Protein AF-A0A269XM81-F1 (afdb_monomer)

Organism: NCBI:txid152332

InterPro domains:
  IPR013749 Pyridoxamine kinase/Phosp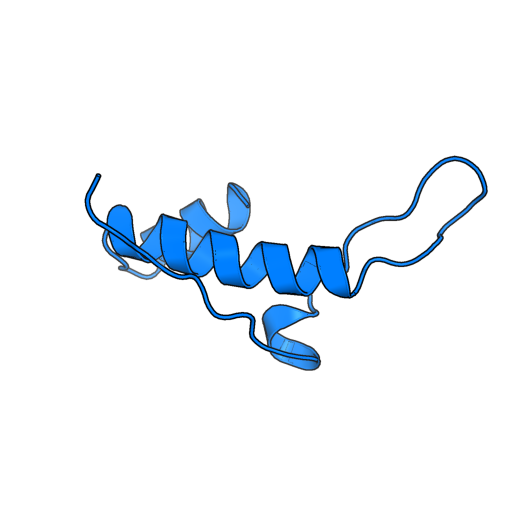homethylpyrimidine kinase [PF08543] (1-44)
  IPR029056 Ribokinase-like [G3DSA:3.40.1190.20] (1-61)
  IPR029056 Ribokinase-like [SSF53613] (1-51)

Secondary structure (DSSP, 8-state):
-HHHHHHHHHTT--HHHHHHHHHHHHHHHHHT----SSS-----TTHHHHT----------

Solvent-accessible surface area (backbone atoms only — not comparable to full-atom values): 3524 Å² total; per-residue (Å²): 78,70,70,46,24,54,51,34,40,75,71,69,39,54,76,70,55,10,49,51,51,13,48,20,39,38,48,21,7,53,75,56,37,48,82,74,57,100,86,50,53,56,58,28,88,58,25,35,86,73,74,42,81,40,90,74,92,85,77,92,129

Radius of gyration: 12.9 Å; Cα contacts (8 Å, |Δi|>4): 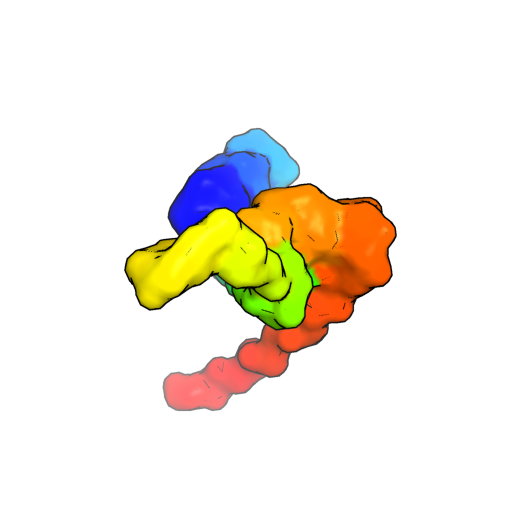73; chains: 1; bounding box: 32×28×26 Å

Structure (mmCIF, N/CA/C/O backbone):
data_AF-A0A269XM81-F1
#
_entry.id   AF-A0A269XM81-F1
#
loop_
_atom_site.group_PDB
_atom_site.id
_atom_site.type_symbol
_atom_site.label_atom_id
_atom_site.label_alt_id
_atom_site.label_comp_id
_atom_site.label_asym_id
_atom_site.label_entity_id
_atom_site.label_seq_id
_atom_site.pdbx_PDB_ins_code
_atom_site.Ca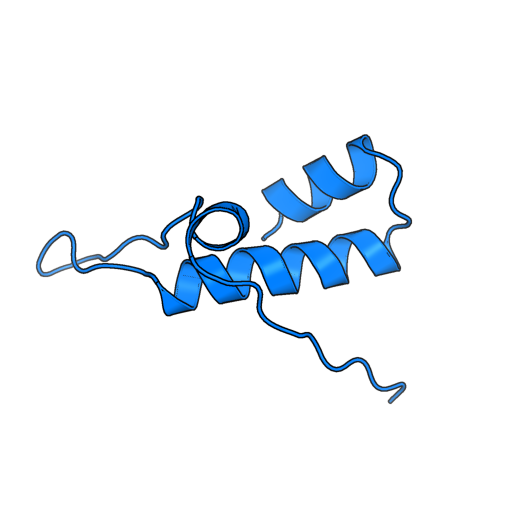rtn_x
_atom_site.Cartn_y
_atom_site.Cartn_z
_atom_site.occupancy
_atom_site.B_iso_or_equiv
_atom_site.auth_seq_id
_atom_site.auth_comp_id
_atom_site.auth_asym_id
_atom_site.auth_atom_id
_atom_site.pdbx_PDB_model_num
ATOM 1 N N . PHE A 1 1 ? 3.442 -0.015 2.242 1.00 98.25 1 PHE A N 1
ATOM 2 C CA . PHE A 1 1 ? 2.523 -0.532 3.278 1.00 98.25 1 PHE A CA 1
ATOM 3 C C . PHE A 1 1 ? 2.341 0.466 4.420 1.00 98.25 1 PHE A C 1
ATOM 5 O O . PHE A 1 1 ? 1.347 1.170 4.386 1.00 98.25 1 PHE A O 1
ATOM 12 N N . ALA A 1 2 ? 3.297 0.624 5.350 1.00 98.69 2 ALA A N 1
ATOM 13 C CA . ALA A 1 2 ? 3.127 1.479 6.538 1.00 98.69 2 ALA A CA 1
ATOM 14 C C . ALA A 1 2 ? 2.702 2.928 6.223 1.00 98.69 2 ALA A C 1
ATOM 16 O O . ALA A 1 2 ? 1.761 3.428 6.823 1.00 98.69 2 ALA A O 1
ATOM 17 N N . ALA A 1 3 ? 3.315 3.568 5.218 1.00 98.81 3 ALA A N 1
ATOM 18 C CA . ALA A 1 3 ? 2.917 4.911 4.785 1.00 98.81 3 ALA A CA 1
ATOM 19 C C . ALA A 1 3 ? 1.444 4.992 4.331 1.00 98.81 3 ALA A C 1
ATOM 21 O O . ALA A 1 3 ? 0.742 5.937 4.681 1.00 98.81 3 ALA A O 1
ATOM 22 N N . ALA A 1 4 ? 0.956 3.981 3.601 1.00 98.81 4 ALA A N 1
ATOM 23 C CA . ALA A 1 4 ? -0.444 3.908 3.189 1.00 98.81 4 ALA A CA 1
ATOM 24 C C . ALA A 1 4 ? -1.364 3.686 4.398 1.00 98.81 4 ALA A C 1
ATOM 26 O O . ALA A 1 4 ? -2.403 4.331 4.485 1.00 98.81 4 ALA A O 1
ATOM 27 N N . THR A 1 5 ? -0.960 2.857 5.369 1.00 98.88 5 THR A N 1
ATOM 28 C CA . THR A 1 5 ? -1.691 2.701 6.637 1.00 98.88 5 THR A CA 1
ATOM 29 C C . THR A 1 5 ? -1.840 4.044 7.348 1.00 98.88 5 THR A C 1
ATOM 31 O O . THR A 1 5 ? -2.953 4.419 7.708 1.00 98.88 5 THR A O 1
ATOM 34 N N . THR A 1 6 ? -0.749 4.802 7.495 1.00 98.94 6 THR A N 1
ATOM 35 C CA . THR A 1 6 ? -0.768 6.133 8.120 1.00 98.94 6 THR A CA 1
ATOM 36 C C . THR A 1 6 ? -1.689 7.095 7.377 1.00 98.94 6 THR A C 1
ATOM 38 O O . THR A 1 6 ? -2.490 7.779 8.006 1.00 98.94 6 THR A O 1
ATOM 41 N N . ALA A 1 7 ? -1.622 7.130 6.045 1.00 98.88 7 ALA A N 1
ATOM 42 C CA . ALA A 1 7 ? -2.477 8.001 5.242 1.00 98.88 7 ALA A CA 1
ATOM 43 C C . ALA A 1 7 ? -3.963 7.617 5.347 1.00 98.88 7 ALA A C 1
ATOM 45 O O . ALA A 1 7 ? -4.818 8.488 5.479 1.00 98.88 7 ALA A O 1
ATOM 46 N N . TYR A 1 8 ? -4.287 6.322 5.335 1.00 98.88 8 TYR A N 1
ATOM 47 C CA . TYR A 1 8 ? -5.662 5.852 5.502 1.00 98.88 8 TYR A CA 1
ATOM 48 C C . TYR A 1 8 ? -6.224 6.155 6.894 1.00 98.88 8 TYR A C 1
ATOM 50 O O . TYR A 1 8 ? -7.383 6.554 6.992 1.00 98.88 8 TYR A O 1
ATOM 58 N N . LEU A 1 9 ? -5.408 6.025 7.945 1.00 98.88 9 LEU A N 1
ATOM 59 C CA . LEU A 1 9 ? -5.759 6.460 9.301 1.00 98.88 9 LEU A CA 1
ATOM 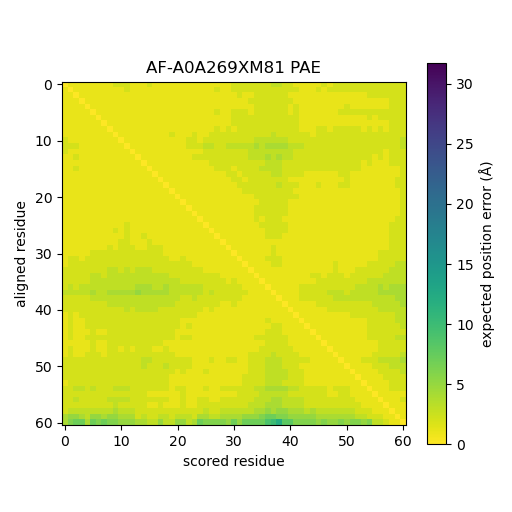60 C C . LEU A 1 9 ? -6.007 7.971 9.360 1.00 98.88 9 LEU A C 1
ATOM 62 O O . LEU A 1 9 ? -7.034 8.403 9.875 1.00 98.88 9 LEU A O 1
ATOM 66 N N . ALA A 1 10 ? -5.097 8.773 8.799 1.00 98.88 10 ALA A N 1
ATOM 67 C CA . ALA A 1 10 ? -5.231 10.230 8.759 1.00 98.88 10 ALA A CA 1
ATOM 68 C C . ALA A 1 10 ? -6.499 10.678 8.013 1.00 98.88 10 ALA A C 1
ATOM 70 O O . ALA A 1 10 ? -7.115 11.673 8.382 1.00 98.88 10 ALA A O 1
ATOM 71 N N . ASN A 1 11 ? -6.924 9.900 7.015 1.00 98.81 11 ASN A N 1
ATOM 72 C CA . ASN A 1 11 ? -8.161 10.106 6.263 1.00 98.81 11 ASN A CA 1
ATOM 73 C C . ASN A 1 11 ? -9.390 9.410 6.884 1.00 98.81 11 ASN A C 1
ATOM 75 O O . ASN A 1 11 ? -10.408 9.246 6.213 1.00 98.81 11 ASN A O 1
ATOM 79 N N . GLY A 1 12 ? -9.315 8.994 8.151 1.00 98.69 12 GLY A N 1
ATOM 80 C CA . GLY A 1 12 ? -10.477 8.597 8.948 1.00 98.69 12 GLY A CA 1
ATOM 81 C C . GLY A 1 12 ? -10.882 7.124 8.879 1.00 98.69 12 GLY A C 1
ATOM 82 O O . GLY A 1 12 ? -11.922 6.773 9.432 1.00 98.69 12 GLY A O 1
ATOM 83 N N . LYS A 1 13 ? -10.100 6.238 8.246 1.00 98.81 13 LYS A N 1
ATOM 84 C CA . LYS A 1 13 ? -10.358 4.789 8.349 1.00 98.81 13 LYS A CA 1
ATOM 85 C C . LYS A 1 13 ? -10.048 4.287 9.758 1.00 98.81 13 LYS A C 1
ATOM 87 O O . LYS A 1 13 ? -9.081 4.732 10.378 1.00 98.81 13 LYS A O 1
ATOM 92 N N . SER A 1 14 ? -10.810 3.303 10.238 1.00 98.88 14 SER A N 1
ATOM 93 C CA . SER A 1 14 ? -10.446 2.588 11.466 1.00 98.88 14 SER A CA 1
ATOM 94 C C . SER A 1 14 ? -9.114 1.840 11.290 1.00 98.88 14 SER A C 1
ATOM 96 O O . SER A 1 14 ? -8.731 1.527 10.158 1.00 98.88 14 SER A O 1
ATOM 98 N N . PRO A 1 15 ? -8.406 1.476 12.376 1.00 98.81 15 PRO A N 1
ATOM 99 C CA . PRO A 1 15 ? -7.152 0.731 12.269 1.00 98.81 15 PRO A CA 1
ATOM 100 C C . PRO A 1 15 ? -7.251 -0.552 11.434 1.00 98.81 15 PRO A C 1
ATOM 102 O O . PRO A 1 15 ? -6.380 -0.795 10.600 1.00 98.81 15 PRO A O 1
ATOM 105 N N . LYS A 1 16 ? -8.330 -1.336 11.596 1.00 98.69 16 LYS A N 1
ATOM 106 C CA . LYS A 1 16 ? -8.560 -2.569 10.824 1.00 98.69 16 LYS A CA 1
ATOM 107 C C . LYS A 1 16 ? -8.724 -2.266 9.332 1.00 98.69 16 LYS A C 1
ATOM 109 O O . LYS A 1 16 ? -8.053 -2.874 8.502 1.00 98.69 16 LYS A O 1
ATOM 114 N N . GLU A 1 17 ? -9.570 -1.303 8.980 1.00 98.81 17 GLU A N 1
ATOM 115 C CA . GLU A 1 17 ? -9.793 -0.922 7.579 1.00 98.81 17 GLU A CA 1
ATOM 116 C C . GLU A 1 17 ? -8.543 -0.310 6.940 1.00 98.81 17 GLU A C 1
ATOM 118 O O . GLU A 1 17 ? -8.269 -0.557 5.767 1.00 98.81 17 GLU A O 1
ATOM 123 N N . ALA A 1 18 ? -7.768 0.472 7.697 1.00 98.88 18 ALA A N 1
ATOM 124 C CA . ALA A 1 18 ? -6.552 1.110 7.212 1.00 98.88 18 ALA A CA 1
ATOM 125 C C . ALA A 1 18 ? -5.483 0.083 6.826 1.00 98.88 18 ALA A C 1
ATOM 127 O O . ALA A 1 18 ? -4.884 0.212 5.759 1.00 98.88 18 ALA A O 1
ATOM 128 N N . VAL A 1 19 ? -5.257 -0.955 7.643 1.00 98.88 19 VAL A N 1
ATOM 129 C CA . VAL A 1 19 ? -4.270 -1.999 7.309 1.00 98.88 19 VAL A CA 1
ATOM 130 C C . VAL A 1 19 ? -4.728 -2.886 6.150 1.00 98.88 19 VAL A C 1
ATOM 132 O O . VAL A 1 19 ? -3.898 -3.270 5.327 1.00 98.88 19 VAL A O 1
ATOM 135 N N . ILE A 1 20 ? -6.032 -3.157 6.030 1.00 98.88 20 ILE A N 1
ATOM 136 C CA . ILE A 1 20 ? -6.598 -3.904 4.894 1.00 98.88 20 ILE A CA 1
ATOM 137 C C . ILE A 1 20 ? -6.435 -3.093 3.601 1.00 98.88 20 ILE A C 1
ATOM 139 O O . ILE A 1 20 ? -5.870 -3.592 2.627 1.00 98.88 20 ILE A O 1
ATOM 143 N N . ALA A 1 21 ? -6.830 -1.816 3.601 1.00 98.81 21 ALA A N 1
ATOM 144 C CA . ALA A 1 21 ? -6.679 -0.938 2.439 1.00 98.81 21 ALA A CA 1
ATOM 145 C C . ALA A 1 21 ? -5.200 -0.721 2.070 1.00 98.81 21 ALA A C 1
ATOM 147 O O . ALA A 1 21 ? -4.833 -0.748 0.898 1.00 98.81 21 ALA A O 1
ATOM 148 N N . ALA A 1 22 ? -4.316 -0.579 3.061 1.00 98.88 22 ALA A N 1
ATOM 149 C CA . ALA A 1 22 ? -2.877 -0.485 2.831 1.00 98.88 22 ALA A CA 1
ATOM 150 C C . ALA A 1 22 ? -2.285 -1.767 2.226 1.00 98.88 22 ALA A C 1
ATOM 152 O O . ALA A 1 22 ? -1.325 -1.685 1.451 1.00 98.88 22 ALA A O 1
ATOM 153 N N . LYS A 1 23 ? -2.840 -2.941 2.563 1.00 98.88 23 LYS A N 1
ATOM 154 C CA . LYS A 1 23 ? -2.457 -4.223 1.960 1.00 98.88 23 LYS A CA 1
ATOM 155 C C . LYS A 1 23 ? -2.872 -4.283 0.492 1.00 98.88 23 LYS A C 1
ATOM 157 O O . LYS A 1 23 ? -2.027 -4.623 -0.328 1.00 98.88 23 LYS A O 1
ATOM 162 N N . ALA A 1 24 ? -4.096 -3.878 0.159 1.00 98.88 24 ALA A N 1
ATOM 163 C CA . ALA A 1 24 ? -4.555 -3.762 -1.229 1.00 98.88 24 ALA A CA 1
ATOM 164 C C . ALA A 1 24 ? -3.673 -2.789 -2.038 1.00 98.88 24 ALA A C 1
ATOM 166 O O . ALA A 1 24 ? -3.169 -3.127 -3.111 1.00 98.88 24 ALA A O 1
ATOM 167 N N . PHE A 1 25 ? -3.396 -1.611 -1.466 1.00 98.88 25 PHE A N 1
ATOM 168 C CA . PHE A 1 25 ? -2.550 -0.581 -2.073 1.00 98.88 25 PHE A CA 1
ATOM 169 C C . PHE A 1 25 ? -1.148 -1.097 -2.402 1.00 98.88 25 PHE A C 1
ATOM 171 O O . PHE A 1 25 ? -0.674 -0.978 -3.532 1.00 98.88 25 PHE A O 1
ATOM 178 N N . VAL A 1 26 ? -0.469 -1.695 -1.417 1.00 98.88 26 VAL A N 1
ATOM 179 C CA . VAL A 1 26 ? 0.895 -2.193 -1.631 1.00 98.88 26 VAL A CA 1
ATOM 180 C C . VAL A 1 26 ? 0.918 -3.451 -2.501 1.00 98.88 26 VAL A C 1
ATOM 182 O O . VAL A 1 26 ? 1.894 -3.650 -3.213 1.00 98.88 26 VAL A O 1
ATOM 185 N N . ALA A 1 27 ? -0.129 -4.282 -2.488 1.00 98.94 27 ALA A N 1
ATOM 186 C CA . ALA A 1 27 ? -0.208 -5.465 -3.343 1.00 98.94 27 ALA A CA 1
ATOM 187 C C . ALA A 1 27 ? -0.237 -5.080 -4.829 1.00 98.94 27 ALA A C 1
ATOM 189 O O . ALA A 1 27 ? 0.547 -5.629 -5.602 1.00 98.94 27 ALA A O 1
ATOM 190 N N . SER A 1 28 ? -1.047 -4.085 -5.210 1.00 98.88 28 SER A N 1
ATOM 191 C CA . SER A 1 28 ? -1.035 -3.540 -6.576 1.00 98.88 28 SER A CA 1
A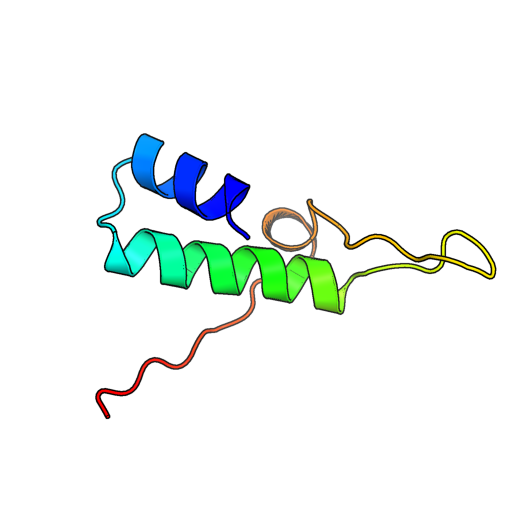TOM 192 C C . SER A 1 28 ? 0.336 -2.955 -6.943 1.00 98.88 28 SER A C 1
ATOM 194 O O . SER A 1 28 ? 0.866 -3.237 -8.020 1.00 98.88 28 SER A O 1
ATOM 196 N N . ALA A 1 29 ? 0.969 -2.224 -6.016 1.00 98.88 29 ALA A N 1
ATOM 197 C CA . ALA A 1 29 ? 2.306 -1.665 -6.221 1.00 98.88 29 ALA A CA 1
ATOM 198 C C . ALA A 1 29 ? 3.386 -2.738 -6.432 1.00 98.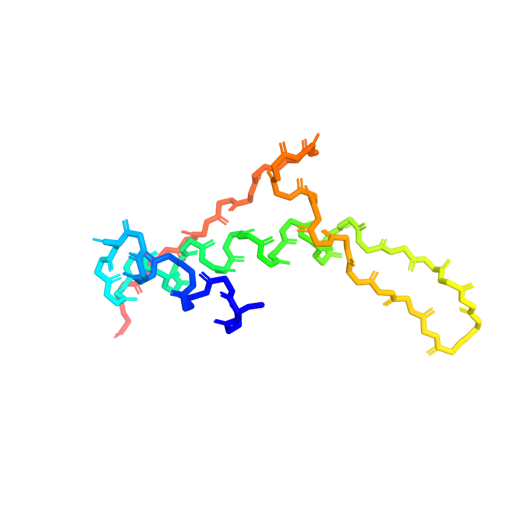88 29 ALA A C 1
ATOM 200 O O . ALA A 1 29 ? 4.271 -2.564 -7.268 1.00 98.88 29 ALA A O 1
ATOM 201 N N . ILE A 1 30 ? 3.321 -3.844 -5.686 1.00 98.88 30 ILE A N 1
ATOM 202 C CA . ILE A 1 30 ? 4.250 -4.974 -5.819 1.00 98.88 30 ILE A CA 1
ATOM 203 C C . ILE A 1 30 ? 4.011 -5.711 -7.136 1.00 98.88 30 ILE A C 1
ATOM 205 O O . ILE A 1 30 ? 4.973 -5.970 -7.856 1.00 98.88 30 ILE A O 1
ATOM 209 N N . LYS A 1 31 ? 2.749 -6.015 -7.475 1.00 98.81 31 LYS A N 1
ATOM 210 C CA . LYS A 1 31 ? 2.385 -6.700 -8.727 1.00 98.81 31 LYS A CA 1
ATOM 211 C C . LYS A 1 31 ? 2.898 -5.952 -9.958 1.00 98.81 31 LYS A C 1
ATOM 213 O O . LYS A 1 31 ? 3.319 -6.583 -10.920 1.00 98.81 31 LYS A O 1
ATOM 218 N N . ASN A 1 32 ? 2.892 -4.624 -9.894 1.00 98.81 32 ASN A N 1
ATOM 219 C CA . ASN A 1 32 ? 3.326 -3.736 -10.968 1.00 98.81 32 ASN A CA 1
ATOM 220 C C . ASN A 1 32 ? 4.732 -3.148 -10.739 1.00 98.81 32 ASN A C 1
ATOM 222 O O . ASN A 1 32 ? 5.077 -2.115 -11.313 1.00 98.81 32 ASN A O 1
ATOM 226 N N . GLY A 1 33 ? 5.554 -3.776 -9.890 1.00 98.75 33 GLY A N 1
ATOM 227 C CA . GLY A 1 33 ? 6.965 -3.419 -9.757 1.00 98.75 33 GLY A CA 1
ATOM 228 C C . GLY A 1 33 ? 7.727 -3.616 -11.071 1.00 98.75 33 GLY A C 1
ATOM 229 O O . GLY A 1 33 ? 7.317 -4.379 -11.945 1.00 98.75 33 GLY A O 1
ATOM 230 N N . TRP A 1 34 ? 8.856 -2.929 -11.221 1.00 98.75 34 TRP A N 1
ATOM 231 C CA . TRP A 1 34 ? 9.613 -2.920 -12.476 1.00 98.75 34 TRP A CA 1
ATOM 232 C C . TRP A 1 34 ? 11.115 -3.060 -12.235 1.00 98.75 34 TRP A C 1
ATOM 234 O O . TRP A 1 34 ? 11.634 -2.662 -11.194 1.00 98.75 34 TRP A O 1
ATOM 244 N N . LYS A 1 35 ? 11.835 -3.641 -13.202 1.00 98.69 35 LYS A N 1
ATOM 245 C CA . LYS A 1 35 ? 13.295 -3.795 -13.123 1.00 98.69 35 LYS A CA 1
ATOM 246 C C . LYS A 1 35 ? 13.965 -2.442 -13.361 1.00 98.69 35 LYS A C 1
ATOM 248 O O . LYS A 1 35 ? 13.879 -1.911 -14.464 1.00 98.69 35 LYS A O 1
ATOM 253 N N . MET A 1 36 ? 14.672 -1.920 -12.359 1.00 98.50 36 MET A N 1
ATOM 254 C CA . MET A 1 36 ? 15.452 -0.686 -12.502 1.00 98.50 36 MET A CA 1
ATOM 255 C C . MET A 1 36 ? 16.872 -0.974 -12.982 1.00 98.50 36 MET A C 1
ATOM 257 O O . MET A 1 36 ? 17.370 -0.309 -13.886 1.00 98.50 36 MET A O 1
ATOM 261 N N . ASN A 1 37 ? 17.524 -1.964 -12.379 1.00 98.44 37 ASN A N 1
ATOM 262 C CA . ASN A 1 37 ? 18.853 -2.435 -12.758 1.00 98.44 37 ASN A CA 1
ATOM 263 C C . ASN A 1 37 ? 19.016 -3.910 -12.346 1.00 98.44 37 ASN A C 1
ATOM 265 O O . ASN A 1 37 ? 18.033 -4.585 -12.039 1.00 98.44 37 ASN A O 1
ATOM 269 N N . ASP A 1 38 ? 20.242 -4.429 -12.371 1.00 98.62 38 ASP A N 1
ATOM 270 C CA . ASP A 1 38 ? 20.525 -5.836 -12.053 1.00 98.62 38 ASP A CA 1
ATOM 271 C C . ASP A 1 38 ? 20.456 -6.174 -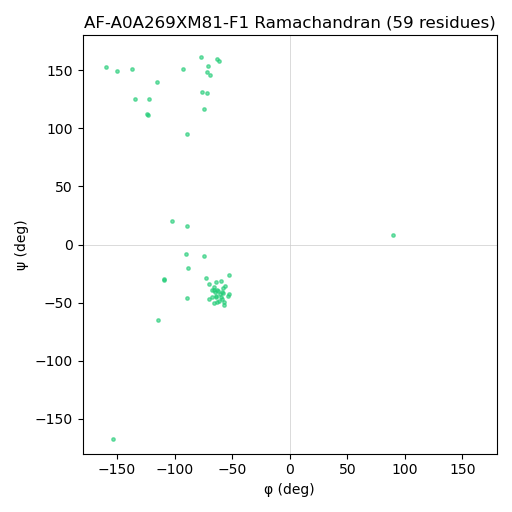10.558 1.00 98.62 38 ASP A C 1
ATOM 273 O O . ASP A 1 38 ? 20.461 -7.345 -10.193 1.00 98.62 38 ASP A O 1
ATOM 277 N N . PHE A 1 39 ? 20.356 -5.166 -9.694 1.00 98.50 39 PHE A N 1
ATOM 278 C CA . PHE A 1 39 ? 20.373 -5.332 -8.242 1.00 98.50 39 PHE A CA 1
ATOM 279 C C . PHE A 1 39 ? 19.010 -5.079 -7.603 1.00 98.50 39 PHE A C 1
ATOM 281 O O . PHE A 1 39 ? 18.715 -5.639 -6.549 1.00 98.50 39 PHE A O 1
ATOM 288 N N . VAL A 1 40 ? 18.181 -4.217 -8.201 1.00 98.56 40 VAL A N 1
ATOM 289 C CA . VAL A 1 40 ? 16.918 -3.794 -7.592 1.00 98.56 40 VAL A CA 1
ATOM 290 C C . VAL A 1 40 ? 15.845 -3.451 -8.624 1.00 98.56 40 VAL A C 1
ATOM 292 O O . VAL A 1 40 ? 16.112 -2.956 -9.723 1.00 98.56 40 VAL A O 1
ATOM 295 N N . GLY A 1 41 ? 14.598 -3.678 -8.223 1.00 98.75 41 GLY A N 1
ATOM 296 C CA . GLY A 1 41 ? 13.404 -3.156 -8.869 1.00 98.75 41 GLY A CA 1
ATOM 297 C C . GLY A 1 41 ? 12.456 -2.593 -7.811 1.00 98.75 41 GLY A C 1
ATOM 298 O O . GLY A 1 41 ? 12.157 -3.302 -6.845 1.00 98.75 41 GLY A O 1
ATOM 299 N N . PRO A 1 42 ? 12.021 -1.327 -7.915 1.00 98.88 42 PRO A N 1
ATOM 300 C CA . PRO A 1 42 ? 11.060 -0.775 -6.976 1.00 98.88 42 PRO A CA 1
ATOM 301 C C . PRO A 1 42 ? 9.643 -1.267 -7.287 1.00 98.88 42 PRO A C 1
ATOM 303 O O . PRO A 1 42 ? 9.314 -1.675 -8.402 1.00 98.88 42 PRO A O 1
ATOM 306 N N . VAL A 1 43 ? 8.776 -1.143 -6.289 1.00 98.88 43 VAL A N 1
ATOM 307 C CA . VAL A 1 43 ? 7.326 -1.214 -6.481 1.00 98.88 43 VAL A CA 1
ATOM 308 C C . VAL A 1 43 ? 6.827 0.042 -7.206 1.00 98.88 43 VAL A C 1
ATOM 310 O O . VAL A 1 43 ? 7.415 1.121 -7.073 1.00 98.88 43 VAL A O 1
ATOM 313 N N . ASP A 1 44 ? 5.711 -0.055 -7.923 1.00 98.75 44 ASP A N 1
ATOM 314 C CA . ASP A 1 44 ? 5.035 1.119 -8.482 1.00 98.75 44 ASP A CA 1
ATOM 315 C C . ASP A 1 44 ? 4.026 1.685 -7.476 1.00 98.75 44 ASP A C 1
ATOM 317 O O . ASP A 1 44 ? 2.874 1.263 -7.403 1.00 98.75 44 ASP A O 1
ATOM 321 N N . HIS A 1 45 ? 4.452 2.681 -6.699 1.00 98.81 45 HIS A N 1
ATOM 322 C CA . HIS A 1 45 ? 3.622 3.339 -5.683 1.00 98.81 45 HIS A CA 1
ATOM 323 C C . HIS A 1 45 ? 2.273 3.858 -6.213 1.00 98.81 45 HIS A C 1
ATOM 325 O O . HIS A 1 45 ? 1.335 3.998 -5.435 1.00 98.81 45 HIS A O 1
ATOM 331 N N . GLY A 1 46 ? 2.168 4.173 -7.509 1.00 98.56 46 GLY A N 1
ATOM 332 C CA . GLY A 1 46 ? 0.947 4.700 -8.119 1.00 98.56 46 GLY A CA 1
ATOM 333 C C . GLY A 1 46 ? 0.005 3.633 -8.675 1.00 98.56 46 GLY A C 1
ATOM 334 O O . GLY A 1 46 ? -1.112 3.979 -9.060 1.00 98.56 46 GLY A O 1
ATOM 335 N N . ALA A 1 47 ? 0.423 2.364 -8.725 1.00 98.88 47 ALA A N 1
ATOM 336 C CA . ALA A 1 47 ? -0.307 1.302 -9.418 1.00 98.88 47 ALA A CA 1
ATOM 337 C C . ALA A 1 47 ? -1.733 1.110 -8.896 1.00 98.88 47 ALA A C 1
ATOM 339 O O . ALA A 1 47 ? -2.644 0.933 -9.699 1.00 98.88 47 ALA A O 1
ATOM 340 N N . TYR A 1 48 ? -1.948 1.242 -7.584 1.00 98.81 48 TYR A N 1
ATOM 341 C CA . TYR A 1 48 ? -3.283 1.110 -7.003 1.00 98.81 48 TYR A CA 1
ATOM 342 C C . TYR A 1 48 ? -4.280 2.112 -7.601 1.00 98.81 48 TYR A C 1
ATOM 344 O O . TYR A 1 48 ? -5.392 1.741 -7.930 1.00 98.81 48 TYR A O 1
ATOM 352 N N . ASN A 1 49 ? -3.881 3.369 -7.812 1.00 98.62 49 ASN A N 1
ATOM 353 C CA . ASN A 1 49 ? -4.787 4.386 -8.359 1.00 98.62 49 ASN A CA 1
ATOM 354 C C . ASN A 1 49 ? -4.795 4.442 -9.897 1.00 98.62 49 ASN A C 1
ATOM 356 O O . ASN A 1 49 ? -5.702 5.034 -10.474 1.00 98.62 49 ASN A O 1
ATOM 360 N N . ARG A 1 50 ? -3.759 3.914 -10.564 1.00 98.81 50 ARG A N 1
ATOM 361 C CA . ARG A 1 50 ? -3.542 4.088 -12.013 1.00 98.81 50 ARG A CA 1
ATOM 362 C C . ARG A 1 50 ? -3.764 2.821 -12.839 1.00 98.81 50 ARG A C 1
ATOM 364 O O . ARG A 1 50 ? -4.105 2.940 -14.010 1.00 98.81 50 ARG A O 1
ATOM 371 N N . ILE A 1 51 ? -3.506 1.646 -12.270 1.00 98.69 51 ILE A N 1
ATOM 372 C CA . ILE A 1 51 ? -3.470 0.372 -12.997 1.00 98.69 51 ILE A CA 1
ATOM 373 C C . ILE A 1 51 ? -4.607 -0.528 -12.528 1.00 98.69 51 ILE A C 1
ATOM 375 O O . ILE A 1 51 ? -5.500 -0.838 -13.311 1.00 98.69 51 ILE A O 1
ATOM 379 N N . GLU A 1 52 ? -4.582 -0.955 -11.266 1.00 98.75 52 GLU A N 1
ATOM 380 C CA . GLU A 1 52 ? -5.543 -1.937 -10.757 1.00 98.75 52 GLU A CA 1
ATOM 381 C C . GLU A 1 52 ? -5.654 -1.918 -9.232 1.00 98.75 52 GLU A C 1
ATOM 383 O O . GLU A 1 52 ? -4.694 -1.610 -8.519 1.00 98.75 52 GLU A O 1
ATOM 388 N N . HIS A 1 53 ? -6.818 -2.324 -8.732 1.00 98.62 53 HIS A N 1
ATOM 389 C CA . HIS A 1 53 ? -7.017 -2.653 -7.325 1.00 98.62 53 HIS A CA 1
ATOM 390 C C . HIS A 1 53 ? -6.783 -4.155 -7.121 1.00 98.62 53 HIS A C 1
ATOM 392 O O . HIS A 1 53 ? -7.016 -4.949 -8.029 1.00 98.62 53 HIS A O 1
ATOM 398 N N . ILE A 1 54 ? -6.333 -4.542 -5.925 1.00 98.69 54 ILE A N 1
ATOM 399 C CA . ILE A 1 54 ? -6.169 -5.946 -5.532 1.00 98.69 54 ILE A CA 1
ATOM 400 C C . ILE A 1 54 ? -7.012 -6.203 -4.290 1.00 98.69 54 ILE A C 1
ATOM 402 O O . ILE A 1 54 ? -6.846 -5.509 -3.284 1.00 98.69 54 ILE A O 1
ATOM 406 N N . ASP A 1 55 ? -7.884 -7.204 -4.362 1.00 98.44 55 ASP A N 1
ATOM 407 C CA . ASP A 1 55 ? -8.733 -7.603 -3.246 1.00 98.44 55 ASP A 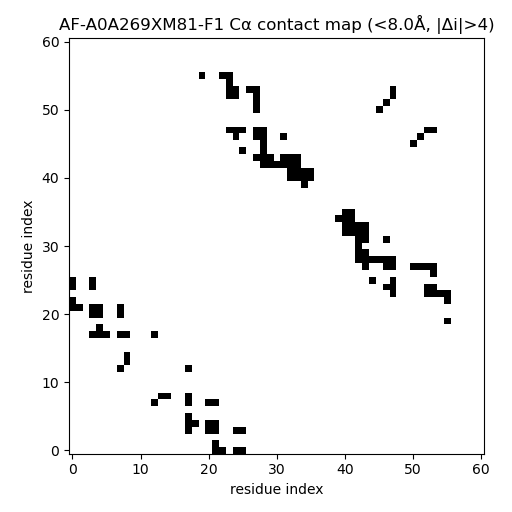CA 1
ATOM 408 C C . ASP A 1 55 ? -7.925 -8.300 -2.146 1.00 98.44 55 ASP A C 1
ATOM 410 O O . ASP A 1 55 ? -6.898 -8.945 -2.384 1.00 98.44 55 ASP A O 1
ATOM 414 N N . VAL A 1 56 ? -8.377 -8.129 -0.905 1.00 98.62 56 VAL A N 1
ATOM 415 C CA . VAL A 1 56 ? -7.750 -8.717 0.279 1.00 98.62 56 VAL A CA 1
ATOM 416 C C . VAL A 1 56 ? -8.790 -9.548 1.005 1.00 98.62 56 VAL A C 1
ATOM 418 O O . VAL A 1 56 ? -9.707 -8.997 1.613 1.00 98.62 56 VAL A O 1
AT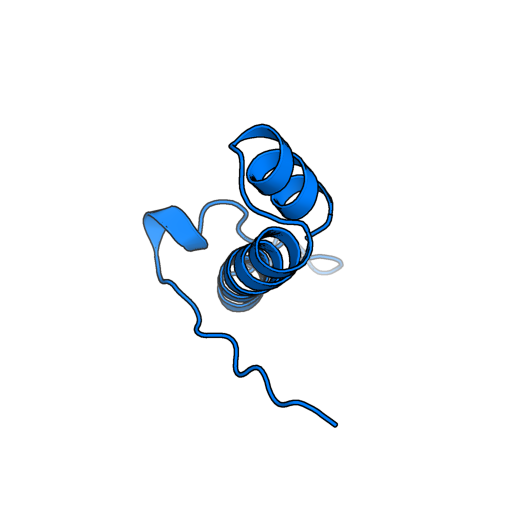OM 421 N N . ASP A 1 57 ? -8.601 -10.862 0.991 1.00 98.50 57 ASP A N 1
ATOM 422 C CA . ASP A 1 57 ? -9.430 -11.778 1.764 1.00 98.50 57 ASP A CA 1
ATOM 423 C C . ASP A 1 57 ? -9.105 -11.659 3.255 1.00 98.50 57 ASP A C 1
ATOM 425 O O . ASP A 1 57 ? -7.942 -11.686 3.673 1.00 98.50 57 ASP A O 1
ATOM 429 N N . VAL A 1 58 ? -10.150 -11.507 4.067 1.00 98.38 58 VAL A N 1
ATOM 430 C CA . VAL A 1 58 ? -10.051 -11.364 5.520 1.00 98.38 58 VAL A CA 1
ATOM 431 C C . VAL A 1 58 ? -10.901 -12.446 6.164 1.00 98.38 58 VAL A C 1
ATOM 433 O O . VAL A 1 58 ? -12.126 -12.410 6.086 1.00 98.38 58 VAL A O 1
ATOM 436 N N . THR A 1 59 ? -10.244 -13.389 6.828 1.00 97.94 59 THR A N 1
ATOM 437 C CA . THR A 1 59 ? -10.877 -14.463 7.598 1.00 97.94 59 THR A CA 1
ATOM 438 C C . THR A 1 59 ? -10.542 -14.303 9.074 1.00 97.94 59 THR A C 1
ATOM 440 O O . THR A 1 59 ? -9.412 -13.960 9.423 1.00 97.94 59 THR A O 1
ATOM 443 N N . GLU A 1 60 ? -11.517 -14.551 9.943 1.00 97.31 60 GLU A N 1
ATOM 444 C CA . GLU A 1 60 ? -11.263 -14.727 11.374 1.00 97.31 60 GLU A CA 1
ATOM 445 C C . GLU A 1 60 ? -10.661 -16.122 11.588 1.00 97.31 60 GLU A C 1
ATOM 447 O O . GLU A 1 60 ? -11.148 -17.092 11.003 1.00 97.31 60 GLU A O 1
ATOM 452 N N . VAL A 1 61 ? -9.557 -16.195 12.334 1.00 94.44 61 VAL A N 1
ATOM 453 C CA . VAL A 1 61 ? -8.747 -17.409 12.539 1.00 94.44 61 VAL A CA 1
ATOM 454 C C . VAL A 1 61 ? -8.528 -17.682 14.015 1.00 94.44 61 VAL A C 1
ATOM 456 O O . VAL A 1 61 ? -8.490 -16.696 14.787 1.00 94.44 61 VAL A O 1
#

Foldseek 3Di:
DVVQLVVVVVVPDDSVVSVQQVCQQVVQQQVQWDDPDPPDTGGNNCRCVPPHTDHDDDDDD

pLDDT: mean 98.65, std 0.6, range [94.44, 98.94]

Sequence (61 aa):
FAAATTAYLANGKSPKEAVIAAKAFVASAIKNGWKMNDFVGPVDHGAYNRIEHIDVDVTEV

Nearest PDB structures (foldseek):
  4c5k-assembly2_C  TM=1.008E+00  e=4.243E-08  Staphylococcus aureus subsp. aureus Mu50
  4c5m-assembly2_C  TM=1.010E+00  e=4.547E-08  Staphylococcus aureus subsp. aureus Mu50
  4c5n-assembly1_D  TM=1.010E+00  e=5.997E-08  Staphylococcus aureus
  4c5l-assembly1_A  TM=9.984E-01  e=5.596E-08  Staphylococcus aureus subsp. aureus Mu50
  4c5k-assembly2_A  TM=1.011E+00  e=7.910E-08  Staphylococcus aureus subsp. aureus Mu50

Mean predicted aligned error: 1.65 Å